Protein AF-A0A7V3RGU1-F1 (afdb_monomer_lite)

Foldseek 3Di:
DVCPVVVVCVVVVPPPPPPDQDDDPDAQWDQDVVVRGIDGVCVVVVVVCVVVVHDDDDDPDDDPDCVVPPDDDDPSDDDDD

Organism: NCBI:txid2052148

Secondary structure (DSSP, 8-state):
--SGGGGGGHHHH------------S-SEEEETTTTEEEETTHHHHHHHHHTT------SS--S--TT-S-----------

Sequence (81 aa):
MKYLGMLFLLPVFASAAHCFIWDYPDTDYVYEPEIGMTIDDTYWLRQSLTALGHTFVMDTTLPSNISPYQVFFAMCGWYDC

Radius of gyration: 20.47 Å; chains: 1; bounding box: 32×50×55 Å

pLDDT: mean 71.42, std 16.13, range [40.97, 95.25]

Structure (mmCIF, N/CA/C/O backbone):
data_AF-A0A7V3RGU1-F1
#
_entry.id   AF-A0A7V3RGU1-F1
#
loop_
_atom_site.group_PDB
_atom_site.id
_atom_site.type_symbol
_atom_site.label_atom_id
_atom_site.label_alt_id
_atom_site.label_comp_id
_atom_site.label_asym_id
_atom_site.label_entity_id
_atom_site.label_seq_id
_atom_site.pdbx_PDB_ins_code
_atom_site.Cartn_x
_atom_site.Cartn_y
_atom_site.Cartn_z
_atom_site.occupancy
_atom_site.B_iso_or_equiv
_atom_site.auth_seq_id
_atom_site.auth_comp_id
_atom_site.auth_asym_id
_atom_site.auth_atom_id
_atom_site.pdbx_PDB_model_num
ATOM 1 N N . MET A 1 1 ? -17.252 39.032 -36.372 1.00 55.25 1 MET A N 1
ATOM 2 C CA . MET A 1 1 ? -17.605 38.015 -35.350 1.00 55.25 1 MET A CA 1
ATOM 3 C C . MET A 1 1 ? -17.034 36.611 -35.631 1.00 55.25 1 MET A C 1
ATOM 5 O O . MET A 1 1 ? -17.427 35.678 -34.951 1.00 55.25 1 MET A O 1
ATOM 9 N N . LYS A 1 2 ? -16.081 36.422 -36.567 1.00 56.28 2 LYS A N 1
ATOM 10 C CA . LYS A 1 2 ? -15.538 35.085 -36.909 1.00 56.28 2 LYS A CA 1
ATOM 11 C C . LYS A 1 2 ? -14.468 34.539 -35.946 1.00 56.28 2 LYS A C 1
ATOM 13 O O . LYS A 1 2 ? -14.204 33.348 -35.981 1.00 56.28 2 LYS A O 1
ATOM 18 N N . TYR A 1 3 ? -13.897 35.372 -35.073 1.00 64.00 3 TYR A N 1
ATOM 19 C CA . TYR A 1 3 ? -12.787 34.976 -34.187 1.00 64.00 3 TYR A CA 1
ATOM 20 C C . TYR A 1 3 ? -13.159 34.921 -32.695 1.00 64.00 3 TYR A C 1
ATOM 22 O O . TYR A 1 3 ? -12.343 34.518 -31.875 1.00 64.00 3 TYR A O 1
ATOM 30 N N . LEU A 1 4 ? -14.399 35.284 -32.332 1.00 63.78 4 LEU A N 1
ATOM 31 C CA . LEU A 1 4 ? -14.841 35.329 -30.930 1.00 63.78 4 LEU A CA 1
ATOM 32 C C . LEU A 1 4 ? -14.952 33.924 -30.309 1.00 63.78 4 LEU A C 1
ATOM 34 O O . LEU A 1 4 ? -14.680 33.751 -29.129 1.00 63.78 4 LEU A O 1
ATOM 38 N N . GLY A 1 5 ? -15.282 32.907 -31.114 1.00 62.31 5 GLY A N 1
ATOM 39 C CA . GLY A 1 5 ? -15.343 31.514 -30.655 1.00 62.31 5 GLY A CA 1
ATOM 40 C C . GLY A 1 5 ? -13.980 30.930 -30.267 1.00 62.31 5 GLY A C 1
ATOM 41 O O . GLY A 1 5 ? -13.920 30.021 -29.448 1.00 62.31 5 GLY A O 1
ATOM 42 N N . MET A 1 6 ? -12.879 31.482 -30.791 1.00 60.84 6 MET A N 1
ATOM 43 C CA . MET A 1 6 ? -11.524 30.996 -30.507 1.00 60.84 6 MET A CA 1
ATOM 44 C C . MET A 1 6 ? -11.056 31.380 -29.092 1.00 60.84 6 MET A C 1
ATOM 46 O O . MET A 1 6 ? -10.237 30.681 -28.503 1.00 60.84 6 MET A O 1
ATOM 50 N N . LEU A 1 7 ? -11.635 32.438 -28.509 1.00 60.53 7 LEU A N 1
ATOM 51 C CA . LEU A 1 7 ? -11.347 32.883 -27.141 1.00 60.53 7 LEU A CA 1
ATOM 52 C C . LEU A 1 7 ? -11.870 31.915 -26.066 1.00 60.53 7 LEU A C 1
ATOM 54 O O . LEU A 1 7 ? -11.312 31.866 -24.975 1.00 60.53 7 LEU A O 1
ATOM 58 N N . PHE A 1 8 ? -12.888 31.105 -26.376 1.00 60.12 8 PHE A N 1
ATOM 59 C CA . PHE A 1 8 ? -13.437 30.107 -25.449 1.00 60.12 8 PHE A CA 1
ATOM 60 C C . PHE A 1 8 ? -12.604 28.818 -25.361 1.00 60.12 8 PHE A C 1
ATOM 62 O O . PHE A 1 8 ? -12.868 27.989 -24.496 1.00 60.12 8 PHE A O 1
ATOM 69 N N . LEU A 1 9 ? -11.584 28.651 -26.213 1.00 58.75 9 LEU A N 1
ATOM 70 C CA . LEU A 1 9 ? -10.663 27.504 -26.179 1.00 58.75 9 LEU A CA 1
ATOM 71 C C . LEU A 1 9 ? -9.391 27.774 -25.355 1.00 58.75 9 LEU A C 1
ATOM 73 O O . LEU A 1 9 ? -8.673 26.838 -25.013 1.00 58.75 9 LEU A O 1
ATOM 77 N N . LEU A 1 10 ? -9.126 29.032 -24.988 1.00 58.06 10 LEU A N 1
ATOM 78 C CA . LEU A 1 10 ? -7.983 29.424 -24.154 1.00 58.06 10 LEU A CA 1
ATOM 79 C C . LEU A 1 10 ? -7.940 28.789 -22.744 1.00 58.06 10 LEU A C 1
ATOM 81 O O . LEU A 1 10 ? -6.831 28.497 -22.296 1.00 58.06 10 LEU A O 1
ATOM 85 N N . PRO A 1 11 ? -9.059 28.506 -22.038 1.00 56.84 11 PRO A N 1
ATOM 86 C CA . PRO A 1 11 ? -8.987 27.926 -20.693 1.00 56.84 11 PRO A CA 1
ATOM 87 C C . PRO A 1 11 ? -8.475 26.479 -20.685 1.00 56.84 11 PRO A C 1
ATOM 89 O O . PRO A 1 11 ? -7.965 26.023 -19.667 1.00 56.84 11 PRO A O 1
ATOM 92 N N . VAL A 1 12 ? -8.577 25.765 -21.814 1.00 58.22 12 VAL A N 1
ATOM 93 C CA . VAL A 1 12 ? -8.144 24.360 -21.935 1.00 58.22 12 VAL A CA 1
ATOM 94 C C . VAL A 1 12 ? -6.615 24.247 -21.979 1.00 58.22 12 VAL A C 1
ATOM 96 O O . VAL A 1 12 ? -6.062 23.246 -21.540 1.00 58.22 12 VAL A O 1
ATOM 99 N N . PHE A 1 13 ? -5.918 25.293 -22.437 1.00 53.59 13 PHE A N 1
ATOM 100 C CA . PHE A 1 13 ? -4.450 25.338 -22.481 1.00 53.59 13 PHE A CA 1
ATOM 101 C C . PHE A 1 13 ? -3.817 26.036 -21.268 1.00 53.59 13 PHE A C 1
ATOM 103 O O . PHE A 1 13 ? -2.602 25.977 -21.103 1.00 53.59 13 PHE A O 1
ATOM 110 N N . ALA A 1 14 ? -4.617 26.701 -20.428 1.00 52.81 14 ALA A N 1
ATOM 111 C CA . ALA A 1 14 ? -4.134 27.505 -19.302 1.00 52.81 14 ALA A CA 1
ATOM 112 C C . ALA A 1 14 ? -4.296 26.828 -17.929 1.00 52.81 14 ALA A C 1
ATOM 114 O O . ALA A 1 14 ? -3.990 27.442 -16.908 1.00 52.81 14 ALA A O 1
ATOM 115 N N . SER A 1 15 ? -4.728 25.564 -17.874 1.00 53.09 15 SER A N 1
ATOM 116 C CA . SER A 1 15 ? -4.608 24.761 -16.654 1.00 53.09 15 SER A CA 1
ATOM 117 C C . SER A 1 15 ? -3.173 24.244 -16.541 1.00 53.09 15 SER A C 1
ATOM 119 O O . SER A 1 15 ? -2.875 23.080 -16.792 1.00 53.09 15 SER A O 1
ATOM 121 N N . ALA A 1 16 ? -2.254 25.142 -16.189 1.00 55.38 16 ALA A N 1
ATOM 122 C CA . ALA A 1 16 ? -0.998 24.741 -15.580 1.00 55.38 16 ALA A CA 1
ATOM 123 C C . ALA A 1 16 ? -1.342 24.188 -14.191 1.00 55.38 16 ALA A C 1
ATOM 125 O O . ALA A 1 16 ? -1.339 24.910 -13.195 1.00 55.38 16 ALA A O 1
ATOM 126 N N . ALA A 1 17 ? -1.728 22.914 -14.135 1.00 52.28 17 ALA A N 1
ATOM 127 C CA . ALA A 1 17 ? -1.737 22.192 -12.880 1.00 52.28 17 ALA A CA 1
ATOM 128 C C . ALA A 1 17 ? -0.284 22.154 -12.403 1.00 52.28 17 ALA A C 1
ATOM 130 O O . ALA A 1 17 ? 0.590 21.612 -13.081 1.00 52.28 17 ALA A O 1
ATOM 131 N N . HIS A 1 18 ? -0.007 22.786 -11.267 1.00 44.69 18 HIS A N 1
ATOM 132 C CA . HIS A 1 18 ? 1.256 22.568 -10.590 1.00 44.69 18 HIS A CA 1
ATOM 133 C C . HIS A 1 18 ? 1.277 21.103 -10.140 1.00 44.69 18 HIS A C 1
ATOM 135 O O . HIS A 1 18 ? 0.681 20.748 -9.128 1.00 44.69 18 HIS A O 1
ATOM 141 N N . CYS A 1 19 ? 1.913 20.238 -10.929 1.00 40.97 19 CYS A N 1
ATOM 142 C CA . CYS A 1 19 ? 2.249 18.891 -10.496 1.00 40.97 19 CYS A CA 1
ATOM 143 C C . CYS A 1 19 ? 3.484 18.995 -9.609 1.00 40.97 19 CYS A C 1
ATOM 145 O O . CYS A 1 19 ? 4.610 19.104 -10.095 1.00 40.97 19 CYS A O 1
ATOM 147 N N . PHE A 1 20 ? 3.257 18.995 -8.302 1.00 42.34 20 PHE A N 1
ATOM 148 C CA . PHE A 1 20 ? 4.314 18.772 -7.333 1.00 42.34 20 PHE A CA 1
ATOM 149 C C . PHE A 1 20 ? 4.556 17.267 -7.269 1.00 42.34 20 PHE A C 1
ATOM 151 O O . PHE A 1 20 ? 3.712 16.515 -6.791 1.00 42.34 20 PHE A O 1
ATOM 158 N N . ILE A 1 21 ? 5.681 16.827 -7.827 1.00 46.94 21 ILE A N 1
ATOM 159 C CA . ILE A 1 21 ? 6.183 15.471 -7.622 1.00 46.94 21 ILE A CA 1
ATOM 1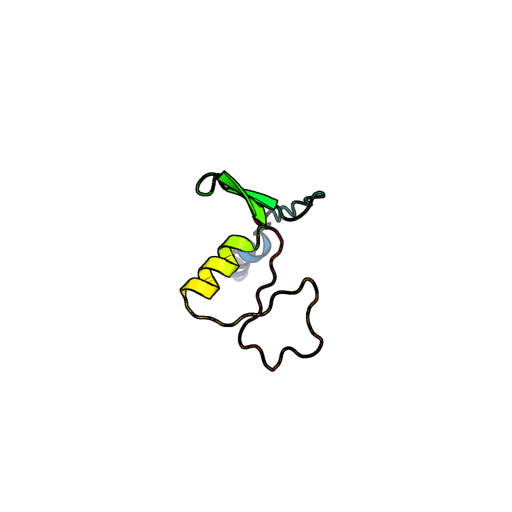60 C C . ILE A 1 21 ? 7.093 15.574 -6.407 1.00 46.94 21 ILE A C 1
ATOM 162 O O . ILE A 1 21 ? 8.172 16.161 -6.491 1.00 46.94 21 ILE A O 1
ATOM 166 N N . TRP A 1 22 ? 6.609 15.097 -5.266 1.00 48.62 22 TRP A N 1
ATOM 167 C CA . TRP A 1 22 ? 7.426 15.004 -4.069 1.00 48.62 22 TRP A CA 1
ATOM 168 C C . TRP A 1 22 ? 8.252 13.723 -4.161 1.00 48.62 22 TRP A C 1
ATOM 170 O O . TRP A 1 22 ? 7.707 12.624 -4.144 1.00 48.62 22 TRP A O 1
ATOM 180 N N . ASP A 1 23 ? 9.563 13.877 -4.321 1.00 52.91 23 ASP A N 1
ATOM 181 C CA . ASP A 1 23 ? 10.519 12.773 -4.266 1.00 52.91 23 ASP A CA 1
ATOM 182 C C . ASP A 1 23 ? 10.845 12.524 -2.790 1.00 52.91 23 ASP A C 1
ATOM 184 O O . ASP A 1 23 ? 11.540 13.327 -2.164 1.00 52.91 23 ASP A O 1
ATOM 188 N N . TYR A 1 24 ? 10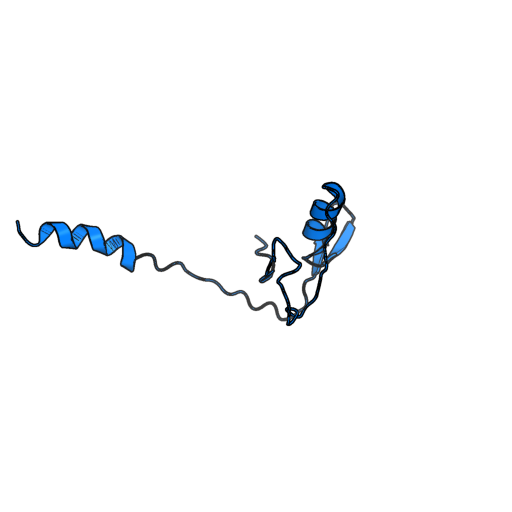.246 11.486 -2.201 1.00 52.75 24 TYR A N 1
ATOM 189 C CA . TYR A 1 24 ? 10.525 11.089 -0.823 1.00 52.75 24 TYR A CA 1
ATOM 190 C C . TYR A 1 24 ? 11.671 10.061 -0.848 1.00 52.75 24 TYR A C 1
ATOM 192 O O . TYR A 1 24 ? 11.469 8.946 -1.328 1.00 52.75 24 TYR A O 1
ATOM 200 N N . PRO A 1 25 ? 12.887 10.411 -0.382 1.00 49.56 25 PRO A N 1
ATOM 201 C CA . PRO A 1 25 ? 14.052 9.532 -0.499 1.00 49.56 25 PRO A CA 1
ATOM 202 C C . PRO A 1 25 ? 14.045 8.370 0.508 1.00 49.56 25 PRO A C 1
ATOM 204 O O . PRO A 1 25 ? 14.761 7.394 0.296 1.00 49.56 25 PRO A O 1
ATOM 207 N N . ASP A 1 26 ? 13.240 8.460 1.574 1.00 54.44 26 ASP A N 1
ATOM 208 C CA . ASP A 1 26 ? 13.156 7.461 2.642 1.00 54.44 26 ASP A CA 1
ATOM 209 C C . ASP A 1 26 ? 11.751 6.840 2.725 1.00 54.44 26 ASP A C 1
ATOM 211 O O . ASP A 1 26 ? 10.778 7.478 3.107 1.00 54.44 26 ASP A O 1
ATOM 215 N N . THR A 1 27 ? 11.711 5.569 2.322 1.00 59.28 27 THR A N 1
ATOM 216 C CA . THR A 1 27 ? 10.608 4.600 2.189 1.00 59.28 27 THR A CA 1
ATOM 217 C C . THR A 1 27 ? 9.298 4.900 2.922 1.00 59.28 27 THR A C 1
ATOM 219 O O . THR A 1 27 ? 9.307 4.923 4.147 1.00 59.28 27 THR A O 1
ATOM 222 N N . ASP A 1 28 ? 8.210 5.010 2.148 1.00 65.94 28 ASP A N 1
ATOM 223 C CA . ASP A 1 28 ? 6.845 4.458 2.299 1.00 65.94 28 ASP A CA 1
ATOM 224 C C . ASP A 1 28 ? 6.234 4.290 3.704 1.00 65.94 28 ASP A C 1
ATOM 226 O O . ASP A 1 28 ? 5.361 3.443 3.853 1.00 65.94 28 ASP A O 1
ATOM 230 N N . TYR A 1 29 ? 6.693 4.995 4.737 1.00 73.06 29 TYR A N 1
ATOM 231 C CA . TYR A 1 29 ? 6.301 4.777 6.127 1.00 73.06 29 TYR A CA 1
ATOM 232 C C . TYR A 1 29 ? 5.841 6.076 6.800 1.00 73.06 29 TYR A C 1
ATOM 234 O O . TYR A 1 29 ? 6.590 7.051 6.881 1.00 73.06 29 TYR A O 1
ATOM 242 N N . VAL A 1 30 ? 4.655 6.037 7.406 1.00 76.12 30 VAL A N 1
ATOM 243 C CA . VAL A 1 30 ? 4.024 7.136 8.147 1.00 76.12 30 VAL A CA 1
ATOM 244 C C . VAL A 1 30 ? 3.713 6.714 9.585 1.00 76.12 30 VAL A C 1
ATOM 246 O O . VAL A 1 30 ? 3.404 5.555 9.863 1.00 76.12 30 VAL A O 1
ATOM 249 N N . TYR A 1 31 ? 3.829 7.635 10.546 1.00 81.38 31 TYR A N 1
ATOM 250 C CA . TYR A 1 31 ? 3.405 7.370 11.925 1.00 81.38 31 TYR A CA 1
ATOM 251 C C . TYR A 1 31 ? 1.886 7.489 12.053 1.00 81.38 31 TYR A C 1
ATOM 253 O O . TYR A 1 31 ? 1.336 8.564 11.831 1.00 81.38 31 TYR A O 1
ATOM 261 N N . GLU A 1 32 ? 1.226 6.412 12.474 1.00 80.94 32 GLU A N 1
ATOM 262 C CA . GLU A 1 32 ? -0.211 6.384 12.723 1.00 80.94 32 GLU A CA 1
ATOM 263 C C . GLU A 1 32 ? -0.500 6.560 14.224 1.00 80.94 32 GLU A C 1
ATOM 265 O O . GLU A 1 32 ? -0.231 5.646 15.020 1.00 80.94 32 GLU A O 1
ATOM 270 N N . PRO A 1 33 ? -1.053 7.712 14.645 1.00 83.06 33 PRO A N 1
ATOM 271 C CA . PRO A 1 33 ? -1.344 7.973 16.049 1.00 83.06 33 PRO A CA 1
ATOM 272 C C . PRO A 1 33 ? -2.419 7.054 16.642 1.00 83.06 33 PRO A C 1
ATOM 274 O O . PRO A 1 33 ? -2.355 6.778 17.840 1.00 83.06 33 PRO A O 1
ATOM 277 N N . GLU A 1 34 ? -3.382 6.556 15.858 1.00 81.81 34 GLU A N 1
ATOM 278 C CA . GLU A 1 34 ? -4.482 5.732 16.386 1.00 81.81 34 GLU A CA 1
ATOM 279 C C . GLU A 1 34 ? -4.017 4.360 16.894 1.00 81.81 34 GLU A C 1
ATOM 281 O O . GLU A 1 34 ? -4.533 3.852 17.892 1.00 81.81 34 GLU A O 1
ATOM 286 N N . ILE A 1 35 ? -3.011 3.773 16.242 1.00 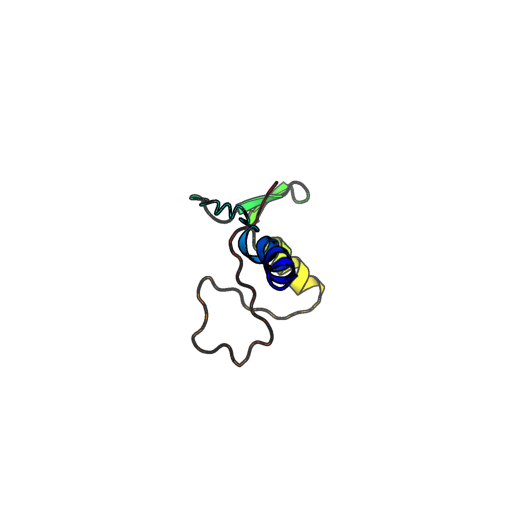82.50 35 ILE A N 1
ATOM 287 C CA . ILE A 1 35 ? -2.393 2.496 16.642 1.00 82.50 35 ILE A CA 1
ATOM 288 C C . ILE A 1 35 ? -1.010 2.682 17.283 1.00 82.50 35 ILE A C 1
ATOM 290 O O . ILE A 1 35 ? -0.396 1.712 17.727 1.00 82.50 35 ILE A O 1
ATOM 294 N N . GLY A 1 36 ? -0.534 3.927 17.377 1.00 86.94 36 GLY A N 1
ATOM 295 C CA . GLY A 1 36 ? 0.680 4.308 18.091 1.00 86.94 36 GLY A CA 1
ATOM 296 C C . GLY A 1 36 ? 1.973 3.781 17.469 1.00 86.94 36 GLY A C 1
ATOM 297 O O . GLY A 1 36 ? 2.951 3.581 18.193 1.00 86.94 36 GLY A O 1
ATOM 298 N N . MET A 1 37 ? 2.000 3.536 16.157 1.00 85.69 37 MET A N 1
ATOM 299 C CA . MET A 1 37 ? 3.147 2.935 15.473 1.00 85.69 37 MET A CA 1
ATOM 300 C C . MET A 1 37 ? 3.343 3.474 14.058 1.00 85.69 37 MET A C 1
ATOM 302 O O . MET A 1 37 ? 2.434 4.041 13.466 1.00 85.69 37 MET A O 1
ATOM 306 N N . THR A 1 38 ? 4.534 3.260 13.506 1.00 83.81 38 THR A N 1
ATOM 307 C CA . THR A 1 38 ? 4.820 3.552 12.101 1.00 83.81 38 THR A CA 1
ATOM 308 C C . THR A 1 38 ? 4.322 2.412 11.214 1.00 83.81 38 THR A C 1
ATOM 310 O O . THR A 1 38 ? 4.646 1.249 11.459 1.00 83.81 38 THR A O 1
ATOM 313 N N . ILE A 1 39 ? 3.538 2.751 10.196 1.00 82.19 39 ILE A N 1
ATOM 314 C CA . ILE A 1 39 ? 2.965 1.837 9.203 1.00 82.19 39 ILE A CA 1
ATOM 315 C C . ILE A 1 39 ? 3.435 2.211 7.812 1.00 82.19 39 ILE A C 1
ATOM 317 O O . ILE A 1 39 ? 3.813 3.354 7.590 1.00 82.19 39 ILE A O 1
ATOM 321 N N . ASP A 1 40 ? 3.413 1.253 6.887 1.00 79.56 40 ASP A N 1
ATOM 322 C CA . ASP A 1 40 ? 3.626 1.601 5.488 1.00 79.56 40 ASP A CA 1
ATOM 323 C C . ASP A 1 40 ? 2.395 2.303 4.887 1.00 79.56 40 ASP A C 1
ATOM 325 O O . ASP A 1 40 ? 1.263 2.040 5.302 1.00 79.56 40 ASP A O 1
ATOM 329 N N . ASP A 1 41 ? 2.598 3.144 3.876 1.00 75.25 41 ASP A N 1
ATOM 330 C CA . ASP A 1 41 ? 1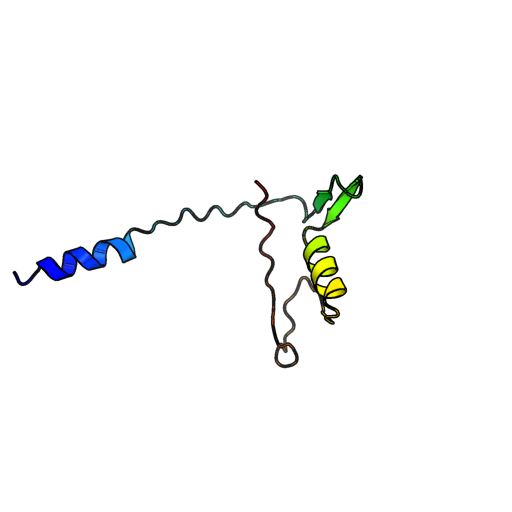.553 3.926 3.194 1.00 75.25 41 ASP A CA 1
ATOM 331 C C . ASP A 1 41 ? 0.461 3.035 2.574 1.00 75.25 41 ASP A C 1
ATOM 333 O O . ASP A 1 41 ? -0.665 3.456 2.305 1.00 75.25 41 ASP A O 1
ATOM 337 N N . THR A 1 42 ? 0.768 1.753 2.363 1.00 79.12 42 THR A N 1
ATOM 338 C CA . THR A 1 42 ? -0.161 0.768 1.799 1.00 79.12 42 THR A CA 1
ATOM 339 C C . THR A 1 42 ? -1.057 0.122 2.862 1.00 79.12 42 THR A C 1
ATOM 341 O O . THR A 1 42 ? -1.999 -0.607 2.531 1.00 79.12 42 THR A O 1
ATOM 344 N N . TYR A 1 43 ? -0.787 0.350 4.151 1.00 83.50 43 TYR A N 1
ATOM 345 C CA . TYR A 1 43 ? -1.489 -0.276 5.269 1.00 83.50 43 TYR A CA 1
ATOM 346 C C . TYR A 1 43 ? -2.993 -0.016 5.214 1.00 83.50 43 TYR A C 1
ATOM 348 O O . TYR A 1 43 ? -3.776 -0.968 5.216 1.00 83.50 43 TYR A O 1
ATOM 356 N N . TRP A 1 44 ? -3.413 1.243 5.089 1.00 82.62 44 TRP A N 1
ATOM 357 C CA . TRP A 1 44 ? -4.833 1.594 5.097 1.00 82.62 44 TRP A CA 1
ATOM 358 C C . TRP A 1 44 ? -5.586 1.064 3.877 1.00 82.62 44 TRP A C 1
ATOM 360 O O . TRP A 1 44 ? -6.740 0.638 3.998 1.00 82.62 44 TRP A O 1
ATOM 370 N N . LEU A 1 45 ? -4.920 0.988 2.722 1.00 84.19 45 LEU A N 1
ATOM 371 C CA . LEU A 1 45 ? -5.479 0.338 1.540 1.00 84.19 45 LEU A CA 1
ATOM 372 C C . LEU A 1 45 ? -5.730 -1.153 1.805 1.00 84.19 45 LEU A C 1
ATOM 374 O O . LEU A 1 45 ? -6.827 -1.648 1.540 1.00 84.19 45 LEU A O 1
ATOM 378 N N . ARG A 1 46 ? -4.753 -1.862 2.387 1.00 86.44 46 ARG A N 1
ATOM 379 C CA . ARG A 1 46 ? -4.901 -3.280 2.756 1.00 86.44 46 ARG A CA 1
ATOM 380 C C . ARG A 1 46 ? -6.017 -3.499 3.764 1.00 86.44 46 ARG A C 1
ATOM 382 O O . ARG A 1 46 ? -6.824 -4.408 3.568 1.00 86.44 46 ARG A O 1
ATOM 389 N N . GLN A 1 47 ? -6.075 -2.687 4.820 1.00 87.88 47 GLN A N 1
ATOM 390 C CA . GLN A 1 47 ? -7.126 -2.793 5.834 1.00 87.88 47 GLN A CA 1
ATOM 391 C C . GLN A 1 47 ? -8.506 -2.574 5.212 1.00 87.88 47 GLN A C 1
ATOM 393 O O . GLN A 1 47 ? -9.415 -3.366 5.449 1.00 87.88 47 GLN A O 1
ATOM 398 N N . SER A 1 48 ? -8.642 -1.572 4.342 1.00 88.69 48 SER A N 1
ATOM 399 C CA . SER A 1 48 ? -9.903 -1.265 3.661 1.00 88.69 48 SER A CA 1
ATOM 400 C C . SER A 1 48 ? -10.352 -2.396 2.734 1.00 88.69 48 SER A C 1
ATOM 402 O O . SER A 1 48 ? -11.491 -2.852 2.819 1.00 88.69 48 SER A O 1
ATOM 404 N N . LEU A 1 49 ? -9.456 -2.906 1.880 1.00 89.00 49 LEU A N 1
ATOM 405 C CA . LEU A 1 49 ? -9.765 -4.024 0.981 1.00 89.00 49 LEU A CA 1
ATOM 406 C C . LEU A 1 49 ? -10.109 -5.301 1.760 1.00 89.00 49 LEU A C 1
ATOM 408 O O . LEU A 1 49 ? -11.048 -6.009 1.396 1.00 89.00 49 LEU A O 1
ATOM 412 N N . THR A 1 50 ? -9.396 -5.560 2.858 1.00 92.81 50 THR A N 1
ATOM 413 C CA . THR A 1 50 ? -9.656 -6.706 3.739 1.00 92.81 50 THR A CA 1
ATOM 414 C C . THR A 1 50 ? -11.013 -6.582 4.431 1.00 92.81 50 THR A C 1
ATOM 416 O O . THR A 1 50 ? -11.785 -7.538 4.427 1.00 92.81 50 THR A O 1
ATOM 419 N N . ALA A 1 51 ? -11.343 -5.407 4.976 1.00 93.62 51 ALA A N 1
ATOM 420 C CA . ALA A 1 51 ? -12.625 -5.148 5.634 1.00 93.62 51 ALA A CA 1
ATOM 421 C C . ALA A 1 51 ? -13.822 -5.304 4.679 1.00 93.62 51 ALA A C 1
ATOM 423 O O . ALA A 1 51 ? -14.898 -5.725 5.097 1.00 93.62 51 ALA A O 1
ATOM 424 N N . LEU A 1 52 ? -13.623 -5.016 3.389 1.00 94.75 52 LEU A N 1
ATOM 425 C CA . LEU A 1 5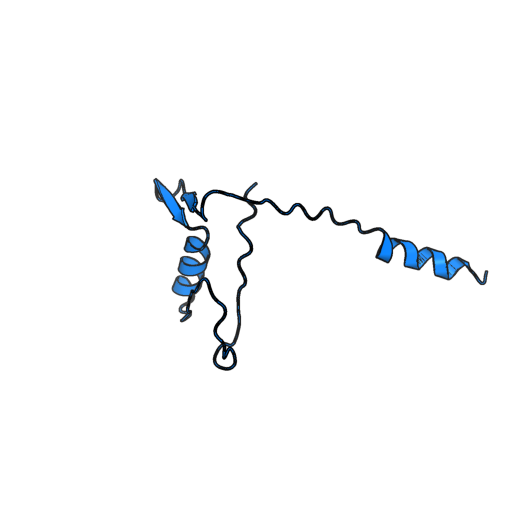2 ? -14.614 -5.222 2.329 1.00 94.75 52 LEU A CA 1
ATOM 426 C C . LEU A 1 52 ? -14.688 -6.674 1.818 1.00 94.75 52 LEU A C 1
ATOM 428 O O . LEU A 1 52 ? -15.536 -6.988 0.984 1.00 94.75 52 LEU A O 1
ATOM 432 N N . GLY A 1 53 ? -13.826 -7.571 2.306 1.00 95.25 53 GLY A N 1
ATOM 433 C CA . GLY A 1 53 ? -13.794 -8.978 1.900 1.00 95.25 53 GLY A CA 1
ATOM 434 C C . GLY A 1 53 ? -13.163 -9.221 0.526 1.00 95.25 53 GLY A C 1
ATOM 435 O O . GLY A 1 53 ? -13.429 -10.250 -0.096 1.00 95.25 53 GLY A O 1
ATOM 436 N N . HIS A 1 54 ? -12.343 -8.291 0.030 1.00 92.12 54 HIS A N 1
ATOM 437 C CA . HIS A 1 54 ? -11.641 -8.453 -1.239 1.00 92.12 54 HIS A CA 1
ATOM 438 C C . HIS A 1 54 ? -10.365 -9.282 -1.082 1.00 92.12 54 HIS A C 1
ATOM 440 O O . HIS A 1 54 ? -9.597 -9.122 -0.136 1.00 92.12 54 HIS A O 1
ATOM 446 N N . THR A 1 55 ? -10.094 -10.126 -2.075 1.00 91.38 55 THR A N 1
ATOM 447 C CA . THR A 1 55 ? -8.790 -10.769 -2.262 1.00 91.38 55 THR A CA 1
ATOM 448 C C . THR A 1 55 ? -7.940 -9.913 -3.191 1.00 91.38 55 THR A C 1
ATOM 450 O O . THR A 1 55 ? -8.385 -9.582 -4.291 1.00 91.38 55 THR A O 1
ATOM 453 N N . PHE A 1 56 ? -6.722 -9.578 -2.780 1.00 89.44 56 PHE A N 1
ATOM 454 C CA . PHE A 1 56 ? -5.814 -8.731 -3.549 1.00 89.44 56 PHE A CA 1
ATOM 455 C C . PHE A 1 56 ? -4.377 -9.253 -3.474 1.00 89.44 56 PHE A C 1
ATOM 457 O O . PHE A 1 56 ? -4.024 -10.026 -2.583 1.00 89.44 56 PHE A O 1
ATOM 464 N N . VAL A 1 57 ? -3.554 -8.817 -4.424 1.00 88.06 57 VAL A N 1
ATOM 465 C CA . VAL A 1 57 ? -2.110 -9.070 -4.460 1.00 88.06 57 VAL A CA 1
ATOM 466 C C . VAL A 1 57 ? -1.419 -7.715 -4.435 1.00 88.06 57 VAL A C 1
ATOM 468 O O . VAL A 1 57 ? -1.830 -6.812 -5.161 1.00 88.06 57 VAL A O 1
ATOM 471 N N . MET A 1 58 ? -0.393 -7.572 -3.596 1.00 82.31 58 MET A N 1
ATOM 472 C CA . MET A 1 58 ? 0.478 -6.400 -3.606 1.00 82.31 58 MET A CA 1
ATOM 473 C C . MET A 1 58 ? 1.877 -6.805 -4.031 1.00 82.31 58 MET A C 1
ATOM 475 O O . MET A 1 58 ? 2.404 -7.808 -3.554 1.00 82.31 58 MET A O 1
ATOM 479 N N . ASP A 1 59 ? 2.457 -6.003 -4.909 1.00 79.56 59 ASP A N 1
ATOM 480 C CA . ASP A 1 59 ? 3.797 -6.190 -5.440 1.00 79.56 59 ASP A CA 1
ATOM 481 C C . ASP A 1 59 ? 4.377 -4.806 -5.766 1.00 79.56 59 ASP A C 1
ATOM 483 O O . ASP A 1 59 ? 3.632 -3.862 -6.041 1.00 79.56 59 ASP A O 1
ATOM 487 N N . THR A 1 60 ? 5.699 -4.678 -5.722 1.00 75.62 60 THR A N 1
ATOM 488 C CA . THR A 1 60 ? 6.416 -3.477 -6.173 1.00 75.62 60 THR A CA 1
ATOM 489 C C . THR A 1 60 ? 6.644 -3.489 -7.684 1.00 75.62 60 THR A C 1
ATOM 491 O O . THR A 1 60 ? 7.091 -2.497 -8.260 1.00 75.62 60 THR A O 1
ATOM 494 N N . THR A 1 61 ? 6.320 -4.603 -8.347 1.00 77.56 61 THR A N 1
ATOM 495 C CA . THR A 1 61 ? 6.447 -4.786 -9.790 1.00 77.56 61 THR A CA 1
ATOM 496 C C . THR A 1 61 ? 5.112 -5.136 -10.438 1.00 77.56 61 THR A C 1
ATOM 498 O O . THR A 1 61 ? 4.307 -5.899 -9.907 1.00 77.56 61 THR A O 1
ATOM 501 N N . LEU A 1 62 ? 4.862 -4.577 -11.625 1.00 78.25 62 LEU A N 1
ATOM 502 C CA . LEU A 1 62 ? 3.679 -4.933 -12.401 1.00 78.25 62 LEU A CA 1
ATOM 503 C C . LEU A 1 62 ? 3.879 -6.328 -13.031 1.00 78.25 62 LEU A C 1
ATOM 505 O O . LEU A 1 62 ? 4.849 -6.515 -13.774 1.00 78.25 62 LEU A O 1
ATOM 509 N N . PRO A 1 63 ? 2.976 -7.301 -12.803 1.00 81.88 63 PRO A N 1
ATOM 510 C CA . PRO A 1 63 ? 3.090 -8.622 -13.407 1.00 81.88 63 PRO A CA 1
ATOM 511 C C . PRO A 1 63 ? 2.911 -8.564 -14.928 1.00 81.88 63 PRO A C 1
ATOM 513 O O . PRO A 1 63 ? 2.132 -7.775 -15.461 1.00 81.88 63 PRO A O 1
ATOM 516 N N . SER A 1 64 ? 3.592 -9.464 -15.640 1.00 88.62 64 SER A N 1
ATOM 517 C CA . SER A 1 64 ? 3.563 -9.530 -17.110 1.00 88.62 64 SER A CA 1
ATOM 518 C C . SER A 1 64 ? 2.196 -9.900 -17.694 1.00 88.62 64 SER A C 1
ATOM 520 O O . SER A 1 64 ? 1.930 -9.618 -18.861 1.00 88.62 64 SER A O 1
ATOM 522 N N . ASN A 1 65 ? 1.321 -10.518 -16.896 1.00 87.88 65 ASN A N 1
ATOM 523 C CA . ASN A 1 65 ? -0.058 -10.814 -17.260 1.00 87.88 65 ASN A CA 1
ATOM 524 C C . ASN A 1 65 ? -1.016 -10.222 -16.222 1.00 87.88 65 ASN A C 1
ATOM 526 O O . ASN A 1 65 ? -1.095 -10.711 -15.094 1.00 87.88 65 ASN A O 1
ATOM 530 N N . ILE A 1 66 ? -1.776 -9.211 -16.643 1.00 86.38 66 ILE A N 1
ATOM 531 C CA . ILE A 1 66 ? -2.781 -8.549 -15.806 1.00 86.38 66 ILE A CA 1
ATOM 532 C C . ILE A 1 66 ? -4.218 -9.005 -16.091 1.00 86.38 66 ILE A C 1
ATOM 534 O O . ILE A 1 66 ? -5.130 -8.615 -15.373 1.00 86.38 66 ILE A O 1
ATOM 538 N N . SER A 1 67 ? -4.442 -9.844 -17.109 1.00 91.94 67 SER A N 1
ATOM 539 C CA . SER A 1 67 ? -5.783 -10.297 -17.506 1.00 91.94 67 SER A CA 1
ATOM 540 C C . SER A 1 67 ? -6.611 -10.974 -16.400 1.00 91.94 67 SER A C 1
ATOM 542 O O . SER A 1 67 ? -7.835 -10.877 -16.471 1.00 91.94 67 SER A O 1
ATOM 544 N N . PRO A 1 68 ? -6.022 -11.653 -15.392 1.00 90.31 68 PRO A N 1
ATOM 545 C CA . PRO A 1 68 ? -6.793 -12.209 -14.278 1.00 90.31 68 PRO A CA 1
ATOM 546 C C . PRO A 1 68 ? -7.353 -11.163 -13.303 1.00 90.31 68 PRO A C 1
ATOM 548 O O . PRO A 1 68 ? -8.247 -11.489 -12.524 1.00 90.31 68 PRO A O 1
ATOM 551 N N . TYR A 1 69 ? -6.823 -9.936 -13.301 1.00 85.12 69 TYR A N 1
ATOM 552 C CA . TYR A 1 69 ? -7.194 -8.900 -12.339 1.00 85.12 69 TYR A CA 1
ATOM 553 C C . TYR A 1 69 ? -8.267 -7.975 -12.917 1.00 85.12 69 TYR A C 1
ATOM 555 O O . TYR A 1 69 ? -8.220 -7.586 -14.081 1.00 85.12 69 TYR A O 1
ATOM 563 N N . GLN A 1 70 ? -9.239 -7.597 -12.086 1.00 86.25 70 GLN A N 1
ATOM 564 C CA . GLN A 1 70 ? -10.330 -6.700 -12.489 1.00 86.25 70 GLN A CA 1
ATOM 565 C C . GLN A 1 70 ? -9.950 -5.219 -12.374 1.00 86.25 70 GLN A C 1
ATOM 567 O O . GLN A 1 70 ? -10.468 -4.390 -13.117 1.00 86.25 70 GLN A O 1
ATOM 572 N N . VAL A 1 71 ? -9.067 -4.887 -11.429 1.00 82.75 71 VAL A N 1
ATOM 573 C CA . VAL A 1 71 ? -8.623 -3.525 -11.114 1.00 82.75 71 VAL A CA 1
ATOM 574 C C . VAL A 1 71 ? -7.153 -3.578 -10.702 1.00 82.75 71 VAL A C 1
ATOM 576 O O . VAL A 1 71 ? -6.725 -4.531 -10.050 1.00 82.75 71 VAL A O 1
ATOM 579 N N . PHE A 1 72 ? -6.394 -2.547 -11.072 1.00 80.56 72 PHE A N 1
ATOM 580 C CA . PHE A 1 72 ? -5.019 -2.327 -10.634 1.00 80.56 72 PHE A CA 1
ATOM 581 C C . PHE A 1 72 ? -4.901 -0.933 -10.009 1.00 80.56 72 PHE A C 1
ATOM 583 O O . PHE A 1 72 ? -5.368 0.044 -10.595 1.00 80.56 72 PHE A O 1
ATOM 590 N N . PHE A 1 73 ? -4.267 -0.850 -8.839 1.00 77.00 73 PHE A N 1
ATOM 591 C CA . PHE A 1 73 ? -3.938 0.409 -8.175 1.00 77.00 73 PHE A CA 1
ATOM 592 C C . PHE A 1 73 ? -2.433 0.658 -8.293 1.00 77.00 73 PHE A C 1
ATOM 594 O O . PHE A 1 73 ? -1.637 -0.120 -7.773 1.00 77.00 73 PHE A O 1
ATOM 601 N N . ALA A 1 74 ? -2.047 1.745 -8.962 1.00 74.38 74 ALA A N 1
ATOM 602 C CA . ALA A 1 74 ? -0.686 2.268 -8.907 1.00 74.38 74 ALA A CA 1
ATOM 603 C C . ALA A 1 74 ? -0.616 3.295 -7.774 1.00 74.38 74 ALA A C 1
ATOM 605 O O . ALA A 1 74 ? -1.225 4.360 -7.876 1.00 74.38 74 ALA A O 1
ATOM 606 N N . MET A 1 75 ? 0.085 2.970 -6.691 1.00 71.06 75 MET A N 1
ATOM 607 C CA . MET A 1 75 ? 0.308 3.910 -5.594 1.00 71.06 75 MET A CA 1
ATOM 608 C C . MET A 1 75 ? 1.548 4.739 -5.922 1.00 71.06 75 MET A C 1
ATOM 610 O O . MET A 1 75 ? 2.645 4.199 -6.034 1.00 71.06 75 MET A O 1
ATOM 614 N N . CYS A 1 76 ? 1.370 6.039 -6.128 1.00 63.38 76 CYS A N 1
ATOM 615 C CA . CYS A 1 76 ? 2.456 6.975 -6.414 1.00 63.38 76 CYS A CA 1
ATOM 616 C C . CYS A 1 76 ? 2.735 7.826 -5.173 1.00 63.38 76 CYS A C 1
ATOM 618 O O . CYS A 1 76 ? 2.520 9.030 -5.226 1.00 63.38 76 CYS A O 1
ATOM 620 N N . GLY A 1 77 ? 3.139 7.188 -4.066 1.00 55.97 77 GLY A N 1
ATOM 621 C CA . GLY A 1 77 ? 3.281 7.835 -2.755 1.00 55.97 77 GLY A CA 1
ATOM 622 C C . GLY A 1 77 ? 1.968 8.431 -2.227 1.00 55.97 77 GLY A C 1
ATOM 623 O O . GLY A 1 77 ? 1.040 8.733 -2.984 1.00 55.97 77 GLY A O 1
ATOM 624 N N . TRP A 1 78 ? 1.838 8.570 -0.912 1.00 50.31 78 TRP A N 1
ATOM 625 C CA . TRP A 1 78 ? 0.717 9.312 -0.337 1.00 50.31 78 TRP A CA 1
ATOM 626 C C . TRP A 1 78 ? 1.034 10.808 -0.256 1.00 50.31 78 TRP A C 1
ATOM 628 O O . TRP A 1 78 ? 2.158 11.217 0.021 1.00 50.31 78 TRP A O 1
ATOM 638 N N . TYR A 1 79 ? 0.032 11.634 -0.565 1.00 41.03 79 TYR A N 1
ATOM 639 C CA . TYR A 1 79 ? 0.113 13.086 -0.439 1.00 41.03 79 TYR A CA 1
ATOM 640 C C . TYR A 1 79 ? -0.3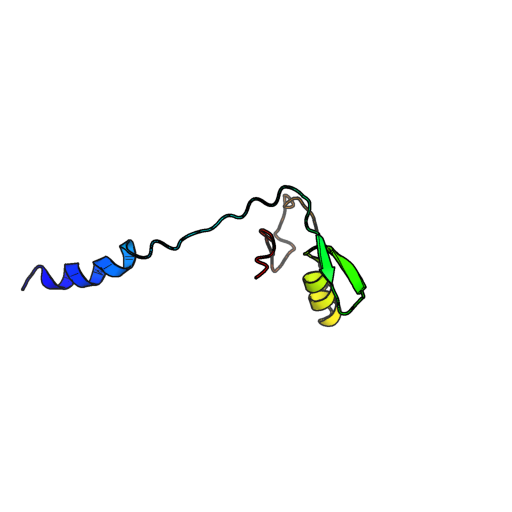26 13.439 0.983 1.00 41.03 79 TYR A C 1
ATOM 642 O O . TYR A 1 79 ? -1.505 13.705 1.208 1.00 41.03 79 TYR A O 1
ATOM 650 N N . ASP A 1 80 ? 0.596 13.387 1.941 1.00 42.97 80 ASP A N 1
ATOM 651 C CA . ASP A 1 80 ? 0.301 13.847 3.299 1.00 42.97 80 ASP A CA 1
ATOM 652 C C . ASP A 1 80 ? 0.361 15.380 3.363 1.00 42.97 80 ASP A C 1
ATOM 654 O O . ASP A 1 80 ? 1.286 16.020 2.851 1.00 42.97 80 ASP A O 1
ATOM 658 N N . CYS A 1 81 ? -0.684 15.966 3.949 1.00 41.91 81 CYS A N 1
ATOM 659 C CA . CYS A 1 81 ? -0.833 17.391 4.236 1.00 41.91 81 CYS A CA 1
ATOM 660 C C . CYS A 1 81 ? -0.474 17.721 5.686 1.00 41.91 81 CYS A C 1
ATOM 662 O O . CYS A 1 81 ? -0.816 16.905 6.570 1.00 41.91 81 CYS A O 1
#